Protein AF-A0A8J7QLB1-F1 (afdb_monomer_lite)

pLDDT: mean 82.91, std 15.18, range [48.47, 96.38]

Radius of gyration: 21.07 Å; chains: 1; bounding box: 32×50×68 Å

Secondary structure (DSSP, 8-state):
---S-HHHHHHT---SEEE----SSHHHHHHHHHHHHHHHTTT-EEE-HHHHHHHHHHTTS--SHHHHHHHHHHHHTT-------------

Structure (mmCIF, N/CA/C/O backbone):
data_AF-A0A8J7QLB1-F1
#
_entry.id   AF-A0A8J7QLB1-F1
#
loop_
_atom_site.group_PDB
_atom_site.id
_atom_site.type_symbol
_atom_site.label_atom_id
_atom_site.label_alt_id
_atom_site.label_comp_id
_atom_site.label_asym_id
_atom_site.label_entity_id
_atom_site.label_seq_id
_atom_site.pdbx_PDB_ins_code
_atom_site.Cartn_x
_atom_site.Cartn_y
_atom_site.Cartn_z
_atom_site.occupancy
_atom_site.B_iso_or_equiv
_atom_site.auth_seq_id
_atom_site.auth_comp_id
_atom_site.auth_asym_id
_atom_site.auth_atom_id
_atom_site.pdbx_PDB_model_num
ATOM 1 N N . ASP A 1 1 ? -19.543 9.683 -7.573 1.00 48.47 1 ASP A N 1
ATOM 2 C CA . ASP A 1 1 ? -19.395 11.004 -6.921 1.00 48.47 1 ASP A CA 1
ATOM 3 C C . ASP A 1 1 ? -18.487 10.913 -5.702 1.00 48.47 1 ASP A C 1
ATOM 5 O O . ASP A 1 1 ? -18.938 10.608 -4.605 1.00 48.47 1 ASP A O 1
ATOM 9 N N . GLY A 1 2 ? -17.177 11.085 -5.896 1.00 52.56 2 GLY A N 1
ATOM 10 C CA . GLY A 1 2 ? -16.162 10.955 -4.842 1.00 52.56 2 GLY A CA 1
ATOM 11 C C . GLY A 1 2 ? -16.154 12.138 -3.872 1.00 52.56 2 GLY A C 1
ATOM 12 O O . GLY A 1 2 ? -15.181 12.881 -3.825 1.00 52.56 2 GLY A O 1
ATOM 13 N N . LYS A 1 3 ? -17.245 12.349 -3.133 1.00 62.44 3 LYS A N 1
ATOM 14 C CA . LYS A 1 3 ? -17.319 13.382 -2.094 1.00 62.44 3 LYS A CA 1
ATOM 15 C C . LYS A 1 3 ? -16.739 12.839 -0.783 1.00 62.44 3 LYS A C 1
ATOM 17 O O . LYS A 1 3 ? -17.211 11.819 -0.281 1.00 62.44 3 LYS A O 1
ATOM 22 N N . GLY A 1 4 ? -15.726 13.529 -0.262 1.00 68.00 4 GLY A 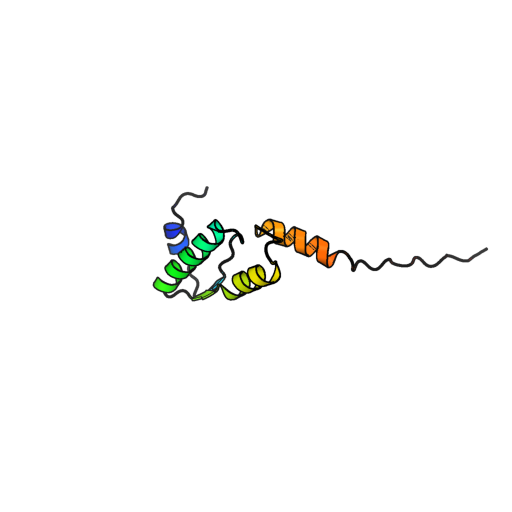N 1
ATOM 23 C CA . GLY A 1 4 ? -15.095 13.277 1.037 1.00 68.00 4 GLY A CA 1
ATOM 24 C C . GLY A 1 4 ? -13.579 13.111 0.948 1.00 68.00 4 GLY A C 1
ATOM 25 O O . GLY A 1 4 ? -13.053 12.609 -0.051 1.00 68.00 4 GLY A O 1
ATOM 26 N N . SER A 1 5 ? -12.867 13.555 1.984 1.00 88.44 5 SER A N 1
ATOM 27 C CA . SER A 1 5 ? -11.414 13.385 2.068 1.00 88.44 5 SER A CA 1
ATOM 28 C C . SER A 1 5 ? -11.036 11.896 2.136 1.00 88.44 5 SER A C 1
ATOM 30 O O . SER A 1 5 ? -11.844 11.037 2.494 1.00 88.44 5 SER A O 1
ATOM 32 N N . LEU A 1 6 ? -9.800 11.546 1.765 1.00 88.06 6 LEU A N 1
ATOM 33 C CA . LEU A 1 6 ? -9.334 10.158 1.873 1.00 88.06 6 LEU A CA 1
ATOM 34 C C . LEU A 1 6 ? -9.513 9.586 3.300 1.00 88.06 6 LEU A C 1
ATOM 36 O O . LEU A 1 6 ? -10.031 8.475 3.394 1.00 88.06 6 LEU A O 1
ATOM 40 N N . PRO A 1 7 ? -9.182 10.308 4.391 1.00 89.88 7 PRO A N 1
ATOM 41 C CA . PRO A 1 7 ? -9.483 9.870 5.757 1.00 89.88 7 PRO A CA 1
ATOM 42 C C . PRO A 1 7 ? -10.950 9.502 5.985 1.00 89.88 7 PRO A C 1
ATOM 44 O O . PRO A 1 7 ? -11.217 8.387 6.414 1.00 89.88 7 PRO A O 1
ATOM 47 N N . GLU A 1 8 ? -11.901 10.360 5.602 1.00 90.94 8 GLU A N 1
ATOM 48 C CA . GLU A 1 8 ? -13.345 10.096 5.765 1.00 90.94 8 GLU A CA 1
ATOM 49 C C . GLU A 1 8 ? -13.801 8.821 5.044 1.00 90.94 8 GLU A C 1
ATOM 51 O O . GLU A 1 8 ? -14.768 8.162 5.432 1.00 90.94 8 GLU A O 1
ATOM 56 N N . ARG A 1 9 ? -13.124 8.463 3.951 1.00 90.00 9 ARG A N 1
ATOM 57 C CA . ARG A 1 9 ? -13.397 7.223 3.220 1.00 90.00 9 ARG A CA 1
ATOM 58 C C . ARG A 1 9 ? -12.775 6.017 3.911 1.00 90.00 9 ARG A C 1
ATOM 60 O O . ARG A 1 9 ? -13.410 4.969 3.961 1.00 90.00 9 ARG A O 1
ATOM 67 N N . LEU A 1 10 ? -11.566 6.166 4.452 1.00 91.62 10 LEU A N 1
ATOM 68 C CA . LEU A 1 10 ? -10.909 5.124 5.241 1.00 91.62 10 LEU A CA 1
ATOM 69 C C . LEU A 1 10 ? -11.648 4.863 6.561 1.00 91.62 10 LEU A C 1
ATOM 71 O O . LEU A 1 10 ? -11.637 3.735 7.044 1.00 91.62 10 LEU A O 1
ATOM 75 N N . GLU A 1 11 ? -12.326 5.863 7.129 1.00 90.56 11 GLU A N 1
ATOM 76 C CA . GLU A 1 11 ? -13.138 5.722 8.347 1.00 90.56 11 GLU A CA 1
ATOM 77 C C . GLU A 1 11 ? -14.233 4.670 8.216 1.00 90.56 11 GLU A C 1
ATOM 79 O O . GLU A 1 11 ? -14.492 3.937 9.168 1.00 90.56 11 GLU A O 1
ATOM 84 N N . LYS A 1 12 ? -14.802 4.555 7.016 1.00 89.44 12 LYS A N 1
ATOM 85 C CA . LYS A 1 12 ? -15.895 3.639 6.681 1.00 89.44 12 LYS A CA 1
ATOM 86 C C . LYS A 1 12 ? -15.430 2.210 6.388 1.00 89.44 12 LYS A C 1
ATOM 88 O O . LYS A 1 12 ? -16.270 1.367 6.089 1.00 89.44 12 LYS A O 1
ATOM 93 N N . LEU A 1 13 ? -14.121 1.941 6.407 1.00 89.38 13 LEU A N 1
ATOM 94 C CA . LEU A 1 13 ? -13.601 0.587 6.227 1.00 89.38 13 LEU A CA 1
ATOM 95 C C . LEU A 1 13 ? -13.868 -0.244 7.482 1.00 89.38 13 LEU A C 1
ATOM 97 O O . LEU A 1 13 ? -13.344 0.065 8.550 1.00 89.38 13 LEU A O 1
ATOM 101 N N . ASP A 1 14 ? -14.639 -1.311 7.303 1.00 90.75 14 ASP A N 1
ATOM 102 C CA . ASP A 1 14 ? -14.875 -2.362 8.290 1.00 90.75 14 ASP A CA 1
ATOM 103 C C . ASP A 1 14 ? -14.137 -3.629 7.840 1.00 90.75 14 ASP A C 1
ATOM 105 O O . ASP A 1 14 ? -14.673 -4.484 7.136 1.00 90.75 14 ASP A O 1
ATOM 109 N N . ALA A 1 15 ? -12.833 -3.666 8.112 1.00 92.44 15 ALA A N 1
ATOM 110 C CA . ALA A 1 15 ? -11.964 -4.777 7.750 1.00 92.44 15 ALA A CA 1
ATOM 111 C C . ALA A 1 15 ? -10.839 -4.916 8.774 1.00 92.44 15 ALA A C 1
ATOM 113 O O . ALA A 1 15 ? -10.220 -3.925 9.154 1.00 92.44 15 ALA A O 1
ATOM 114 N N . GLU A 1 16 ? -10.525 -6.151 9.162 1.00 93.56 16 GLU A N 1
ATOM 115 C CA . GLU A 1 16 ? -9.398 -6.441 10.058 1.00 93.56 16 GLU A CA 1
ATOM 116 C C . GLU A 1 16 ? -8.048 -6.281 9.349 1.00 93.56 16 GLU A C 1
ATOM 118 O O . GLU A 1 16 ? -7.063 -5.878 9.965 1.00 93.56 16 GLU A O 1
ATOM 123 N N . ARG A 1 17 ? -8.007 -6.559 8.038 1.00 95.25 17 ARG A N 1
ATOM 124 C CA . ARG A 1 17 ? -6.807 -6.467 7.203 1.00 95.25 17 ARG A CA 1
ATOM 125 C C . ARG A 1 17 ? -7.105 -5.836 5.851 1.00 95.25 17 ARG A C 1
ATOM 127 O O . ARG A 1 17 ? -8.075 -6.189 5.185 1.00 95.25 17 ARG A O 1
ATOM 134 N N . VAL A 1 18 ? -6.225 -4.939 5.420 1.00 95.94 18 VAL A N 1
ATOM 135 C CA . VAL A 1 18 ? -6.310 -4.216 4.151 1.00 95.94 18 VAL A CA 1
ATOM 136 C C . VAL A 1 18 ? -4.985 -4.315 3.414 1.00 95.94 18 VAL A C 1
ATOM 138 O O . VAL A 1 18 ? -3.937 -3.924 3.919 1.00 95.94 18 VAL A O 1
ATOM 141 N N . LEU A 1 19 ? -5.047 -4.788 2.174 1.00 95.88 19 LEU A N 1
ATOM 142 C CA . LEU A 1 19 ? -3.933 -4.730 1.240 1.00 95.88 19 LEU A CA 1
ATOM 143 C C . LEU A 1 19 ? -3.916 -3.357 0.557 1.00 95.88 19 LEU A C 1
ATOM 145 O O . LEU A 1 19 ? -4.879 -2.980 -0.111 1.00 95.88 19 LEU A O 1
ATOM 149 N N . VAL A 1 20 ? -2.824 -2.607 0.711 1.00 94.94 20 VAL A N 1
ATOM 150 C CA . VAL A 1 20 ? -2.704 -1.259 0.135 1.00 94.94 20 VAL A CA 1
ATOM 151 C C . VAL A 1 20 ? -1.981 -1.333 -1.208 1.00 94.94 20 VAL A C 1
ATOM 153 O O . VAL A 1 20 ? -0.781 -1.608 -1.267 1.00 94.94 20 VAL A O 1
ATOM 156 N N . LEU A 1 21 ? -2.712 -1.052 -2.289 1.00 93.69 21 LEU A N 1
ATOM 157 C CA . LEU A 1 21 ? -2.174 -0.925 -3.644 1.00 93.69 21 LEU A CA 1
ATOM 158 C C . LEU A 1 21 ? -2.364 0.497 -4.155 1.00 93.69 21 LEU A C 1
ATOM 160 O O . LEU A 1 21 ? -3.470 1.029 -4.166 1.00 93.69 21 LEU A O 1
ATOM 164 N N . VAL A 1 22 ? -1.256 1.090 -4.574 1.00 93.25 22 VAL A N 1
ATOM 165 C CA . VAL A 1 22 ? -1.152 2.436 -5.134 1.00 93.25 22 VAL A CA 1
ATOM 166 C C . VAL A 1 22 ? -0.065 2.418 -6.201 1.00 93.25 22 VAL A C 1
ATOM 168 O O . VAL A 1 22 ? 0.710 1.458 -6.280 1.00 93.25 22 VAL A O 1
ATOM 171 N N . ASP A 1 23 ? 0.025 3.489 -6.979 1.00 92.75 23 ASP A N 1
ATOM 172 C CA . ASP A 1 23 ? 1.053 3.627 -8.004 1.00 92.75 23 ASP A CA 1
ATOM 173 C C . ASP A 1 23 ? 2.477 3.543 -7.420 1.00 92.75 23 ASP A C 1
ATOM 175 O O . ASP A 1 23 ? 2.728 3.746 -6.226 1.00 92.75 23 ASP A O 1
ATOM 179 N N . PHE A 1 24 ? 3.435 3.156 -8.259 1.00 91.06 24 PHE A N 1
ATOM 180 C CA . PHE A 1 24 ? 4.818 2.878 -7.860 1.00 91.06 24 PHE A CA 1
ATOM 181 C C . PHE A 1 24 ? 5.718 4.122 -7.876 1.00 91.06 24 PHE A C 1
ATOM 183 O O . PHE A 1 24 ? 6.914 4.028 -7.575 1.00 91.06 24 PHE A O 1
ATOM 190 N N . ASP A 1 25 ? 5.151 5.284 -8.188 1.00 90.19 25 ASP A N 1
ATOM 191 C CA . ASP A 1 25 ? 5.830 6.572 -8.223 1.00 90.19 25 ASP A CA 1
ATOM 192 C C . ASP A 1 25 ? 6.066 7.173 -6.807 1.00 90.19 25 ASP A C 1
ATOM 194 O O . ASP A 1 25 ? 5.694 6.585 -5.776 1.00 90.19 25 ASP A O 1
ATOM 198 N N . PRO A 1 26 ? 6.753 8.328 -6.698 1.00 91.88 26 PRO A N 1
ATOM 199 C CA . PRO A 1 26 ? 6.985 8.974 -5.408 1.00 91.88 26 PRO A CA 1
ATOM 200 C C . PRO A 1 26 ? 5.710 9.415 -4.674 1.00 91.88 26 PRO A C 1
ATOM 202 O O . PRO A 1 26 ? 5.735 9.504 -3.444 1.00 91.88 26 PRO A O 1
ATOM 205 N N . GLU A 1 27 ? 4.625 9.731 -5.384 1.00 93.44 27 GLU A N 1
ATOM 206 C CA . GLU A 1 27 ? 3.337 10.127 -4.801 1.00 93.44 27 GLU A CA 1
ATOM 207 C C . GLU A 1 27 ? 2.612 8.925 -4.210 1.00 93.44 27 GLU A C 1
ATOM 209 O O . GLU A 1 27 ? 2.250 8.950 -3.030 1.00 93.44 27 GLU A O 1
ATOM 214 N N . GLY A 1 28 ? 2.529 7.831 -4.961 1.00 92.94 28 GLY A N 1
ATOM 215 C CA . GLY A 1 28 ? 2.040 6.547 -4.490 1.00 92.94 28 GLY A CA 1
ATOM 216 C C . GLY A 1 28 ? 2.824 6.054 -3.274 1.00 92.94 28 GLY A C 1
ATOM 217 O O . GLY A 1 28 ? 2.232 5.631 -2.285 1.00 92.94 28 GLY A O 1
ATOM 218 N N . GLN A 1 29 ? 4.149 6.228 -3.227 1.00 92.69 29 GLN A N 1
ATOM 219 C CA . GLN A 1 29 ? 4.916 5.882 -2.023 1.00 92.69 29 GLN A CA 1
ATOM 220 C C . GLN A 1 29 ? 4.525 6.713 -0.787 1.00 92.69 29 GLN A C 1
ATOM 222 O O . GLN A 1 29 ? 4.492 6.175 0.326 1.00 92.69 29 GLN A O 1
ATOM 227 N N . ARG A 1 30 ? 4.245 8.012 -0.950 1.00 95.88 30 ARG A N 1
ATOM 228 C CA . ARG A 1 30 ? 3.747 8.854 0.153 1.00 95.88 30 ARG A CA 1
ATOM 229 C C . ARG A 1 30 ? 2.354 8.405 0.584 1.00 95.88 30 ARG A C 1
ATOM 231 O O . ARG A 1 30 ? 2.108 8.275 1.782 1.00 95.88 30 ARG A O 1
ATOM 238 N N . LEU A 1 31 ? 1.492 8.095 -0.379 1.00 95.81 31 LEU A N 1
ATOM 239 C CA . LEU A 1 31 ? 0.133 7.631 -0.139 1.00 95.81 31 LEU A CA 1
ATOM 240 C C . LEU A 1 31 ? 0.099 6.278 0.586 1.00 95.81 31 LEU A C 1
ATOM 242 O O . LEU A 1 31 ? -0.586 6.155 1.596 1.00 95.81 31 LEU A O 1
ATOM 246 N N . ALA A 1 32 ? 0.893 5.295 0.152 1.00 95.25 32 ALA A N 1
ATOM 247 C CA . ALA A 1 32 ? 1.010 3.991 0.808 1.00 95.25 32 ALA A CA 1
ATOM 248 C C . ALA A 1 32 ? 1.405 4.129 2.284 1.00 95.25 32 ALA A C 1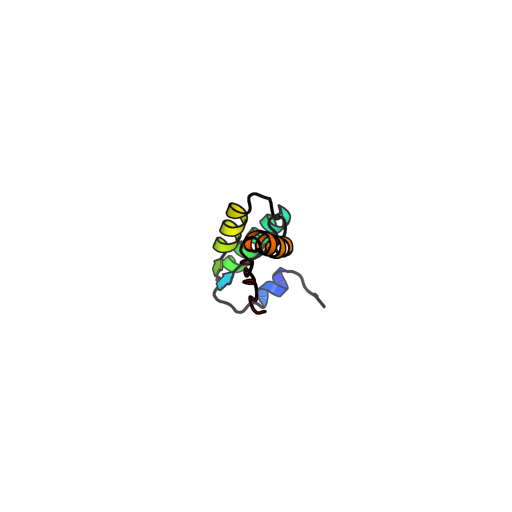
ATOM 250 O O . ALA A 1 32 ? 0.815 3.491 3.155 1.00 95.25 32 ALA A O 1
ATOM 251 N N . ARG A 1 33 ? 2.390 4.992 2.573 1.00 95.12 33 ARG A N 1
ATOM 252 C CA . ARG A 1 33 ? 2.834 5.279 3.945 1.00 95.12 33 ARG A CA 1
ATOM 253 C C . ARG A 1 33 ? 1.731 5.939 4.763 1.00 95.12 33 ARG A C 1
ATOM 255 O O . ARG A 1 33 ? 1.502 5.530 5.896 1.00 95.12 33 ARG A O 1
ATOM 262 N N . PHE A 1 34 ? 1.056 6.933 4.190 1.00 95.75 34 PHE A N 1
ATOM 263 C CA . PHE A 1 34 ? -0.045 7.628 4.847 1.00 95.75 34 PHE A CA 1
ATOM 264 C C . PHE A 1 34 ? -1.189 6.671 5.198 1.00 95.75 34 PHE A C 1
ATOM 266 O O . PHE A 1 34 ? -1.587 6.600 6.357 1.00 95.75 34 PHE A O 1
ATOM 273 N N . VAL A 1 35 ? -1.677 5.901 4.220 1.00 96.12 35 VAL A N 1
ATOM 274 C CA . VAL A 1 35 ? -2.799 4.968 4.398 1.00 96.12 35 VAL A CA 1
ATOM 275 C C . VAL A 1 35 ? -2.440 3.879 5.399 1.00 96.12 35 VAL A C 1
ATOM 277 O O . VAL A 1 35 ? -3.210 3.634 6.322 1.00 96.12 35 VAL A O 1
ATOM 280 N N . SER A 1 36 ? -1.257 3.271 5.268 1.00 95.69 36 SER A N 1
ATOM 281 C CA . SER A 1 36 ? -0.796 2.244 6.205 1.00 95.69 36 SER A CA 1
ATOM 282 C C . SER A 1 36 ? -0.725 2.783 7.632 1.00 95.69 36 SER A C 1
ATOM 284 O O . SER A 1 36 ? -1.313 2.199 8.535 1.00 95.69 36 SER A O 1
ATOM 286 N N . HIS A 1 37 ? -0.110 3.950 7.832 1.00 95.81 37 HIS A N 1
ATOM 287 C CA . HIS A 1 37 ? -0.027 4.559 9.155 1.00 95.81 37 HIS A CA 1
ATOM 288 C C . HIS A 1 37 ? -1.407 4.920 9.727 1.00 95.81 37 HIS A C 1
ATOM 290 O O . HIS A 1 37 ? -1.663 4.702 10.911 1.00 95.81 37 HIS A O 1
ATOM 296 N N . TYR A 1 38 ? -2.302 5.463 8.898 1.00 95.50 38 TYR A N 1
ATOM 297 C CA . TYR A 1 38 ? -3.657 5.824 9.309 1.00 95.50 38 TYR A CA 1
ATOM 298 C C . TYR A 1 38 ? -4.467 4.593 9.743 1.00 95.50 38 TYR A C 1
ATOM 300 O O . TYR A 1 38 ? -5.065 4.603 10.816 1.00 95.50 38 TYR A O 1
ATOM 308 N N . LEU A 1 39 ? -4.448 3.520 8.946 1.00 95.44 39 LEU A N 1
ATOM 309 C CA . LEU A 1 39 ? -5.176 2.280 9.224 1.00 95.44 39 LEU A CA 1
ATOM 310 C C . LEU A 1 39 ? -4.616 1.536 10.443 1.00 95.44 39 LEU A C 1
ATOM 312 O O . LEU A 1 39 ? -5.382 1.151 11.324 1.00 95.44 39 LEU A O 1
ATOM 316 N N . THR A 1 40 ? -3.290 1.427 10.569 1.00 94.44 40 THR A N 1
ATOM 317 C CA . THR A 1 40 ? -2.662 0.771 11.726 1.00 94.44 40 THR A CA 1
ATOM 318 C C . THR A 1 40 ? -2.98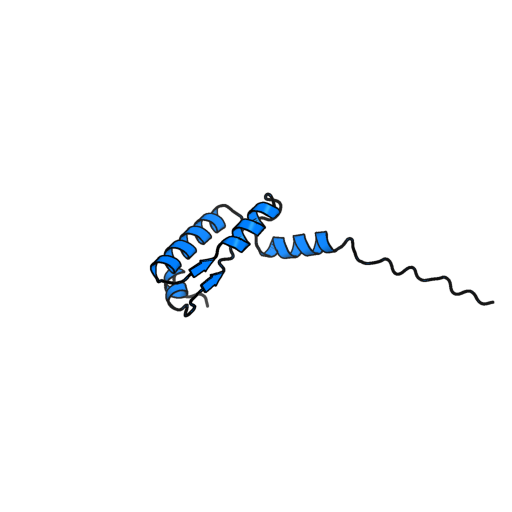0 1.485 13.038 1.00 94.44 40 THR A C 1
ATOM 320 O O . THR A 1 40 ? -3.248 0.826 14.040 1.00 94.44 40 THR A O 1
ATOM 323 N N . ARG A 1 41 ? -3.047 2.825 13.051 1.00 94.69 41 ARG A N 1
ATOM 324 C CA . ARG A 1 41 ? -3.474 3.574 14.250 1.00 94.6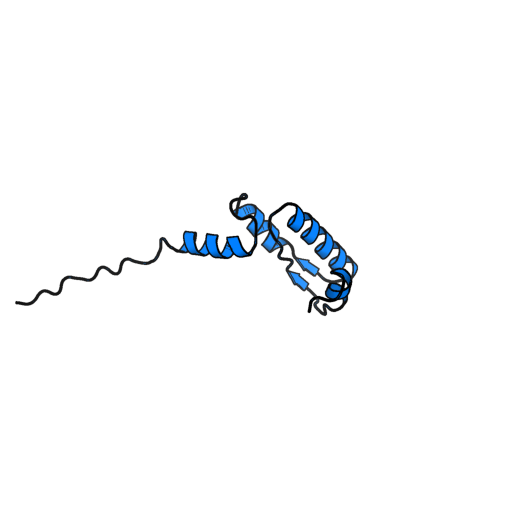9 41 ARG A CA 1
ATOM 325 C C . ARG A 1 41 ? -4.930 3.329 14.649 1.00 94.69 41 ARG A C 1
ATOM 327 O O . ARG A 1 41 ? -5.300 3.655 15.772 1.00 94.69 41 ARG A O 1
ATOM 334 N N . ARG A 1 42 ? -5.737 2.750 13.762 1.00 93.25 42 ARG A N 1
ATOM 335 C CA . ARG A 1 42 ? -7.127 2.361 14.021 1.00 93.25 42 ARG A CA 1
ATOM 336 C C . ARG A 1 42 ? -7.290 0.867 14.317 1.00 93.25 42 ARG A C 1
ATOM 338 O O . ARG A 1 42 ? -8.418 0.410 14.428 1.00 93.25 42 ARG A O 1
ATOM 345 N N . GLY A 1 43 ? -6.194 0.116 14.445 1.00 94.31 43 GLY A N 1
ATOM 346 C CA . GLY A 1 43 ? -6.234 -1.324 14.713 1.00 94.31 43 GLY A CA 1
ATOM 347 C C . GLY A 1 43 ? -6.455 -2.197 13.475 1.00 94.31 43 GLY A C 1
ATOM 348 O O . GLY A 1 43 ? -6.694 -3.388 13.625 1.00 94.31 43 GLY A O 1
ATOM 349 N N . VAL A 1 44 ? -6.354 -1.632 12.268 1.00 96.19 44 VAL A N 1
ATOM 350 C CA . VAL A 1 44 ? -6.453 -2.381 11.007 1.00 96.19 44 VAL A CA 1
ATOM 351 C C . VAL A 1 44 ? -5.055 -2.800 10.542 1.00 96.19 44 VAL A C 1
ATOM 353 O O . VAL A 1 44 ? -4.150 -1.964 10.448 1.00 96.19 44 VAL A O 1
ATOM 356 N N . ASP A 1 45 ? -4.876 -4.079 10.208 1.00 96.00 45 ASP A N 1
ATOM 357 C CA . ASP A 1 45 ? -3.639 -4.603 9.621 1.00 96.00 45 ASP A CA 1
ATOM 358 C C . ASP A 1 45 ? -3.486 -4.100 8.178 1.00 96.00 45 ASP A C 1
ATOM 360 O O . ASP A 1 45 ? -4.178 -4.541 7.261 1.00 96.00 45 ASP A O 1
ATOM 364 N N . ALA A 1 46 ? -2.593 -3.134 7.970 1.00 96.38 46 ALA A N 1
ATOM 365 C CA . ALA A 1 46 ? -2.330 -2.564 6.657 1.00 96.38 46 ALA A CA 1
ATOM 366 C C . ALA A 1 46 ? -1.118 -3.239 6.003 1.00 96.38 46 ALA A C 1
ATOM 368 O O . ALA A 1 46 ? 0.037 -2.903 6.285 1.00 96.38 46 ALA A O 1
ATOM 369 N N . ASP A 1 47 ? -1.390 -4.153 5.076 1.00 95.56 47 ASP A N 1
ATOM 370 C CA . ASP A 1 47 ? -0.387 -4.962 4.402 1.00 95.56 47 ASP A CA 1
ATOM 371 C C . ASP A 1 47 ? 0.189 -4.254 3.165 1.00 95.56 47 ASP A C 1
ATOM 373 O O . ASP A 1 47 ? -0.507 -3.947 2.192 1.00 95.56 47 ASP A O 1
ATOM 377 N N . LEU A 1 48 ? 1.505 -4.033 3.203 1.00 95.94 48 LEU A N 1
ATOM 378 C CA . LEU A 1 48 ? 2.307 -3.465 2.116 1.00 95.94 48 LEU A CA 1
ATOM 379 C C . LEU A 1 48 ? 3.240 -4.488 1.451 1.00 95.94 48 LEU A C 1
ATOM 381 O O . LEU A 1 48 ? 4.023 -4.114 0.576 1.00 95.94 48 LEU A O 1
ATOM 385 N N . SER A 1 49 ? 3.220 -5.754 1.870 1.00 95.38 49 SER A N 1
ATOM 386 C CA . SER A 1 49 ? 4.148 -6.794 1.409 1.00 95.38 49 SER A CA 1
ATOM 387 C C . SER A 1 49 ? 4.063 -7.009 -0.103 1.00 95.38 49 SER A C 1
ATOM 389 O O . SER A 1 49 ? 5.087 -6.948 -0.785 1.00 95.38 49 SER A O 1
ATOM 391 N N . VAL A 1 50 ? 2.849 -7.145 -0.644 1.00 92.62 50 VAL A N 1
ATOM 392 C CA . VAL A 1 50 ? 2.612 -7.313 -2.085 1.00 92.62 50 VAL A CA 1
ATOM 393 C C . VAL A 1 50 ? 3.069 -6.084 -2.864 1.00 92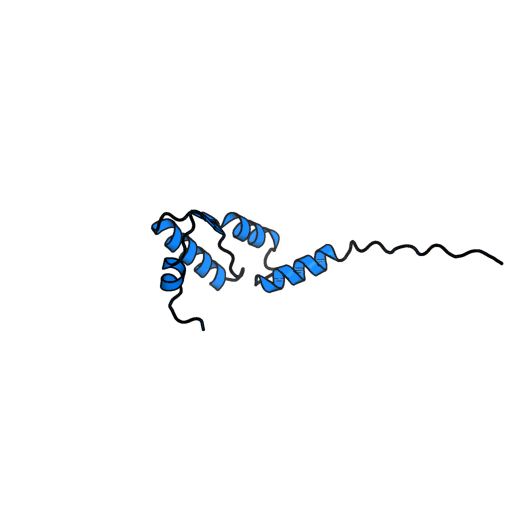.62 50 VAL A C 1
ATOM 395 O O . VAL A 1 50 ? 3.794 -6.221 -3.845 1.00 92.62 50 VAL A O 1
ATOM 398 N N . TRP A 1 51 ? 2.723 -4.877 -2.409 1.00 94.06 51 TRP A N 1
ATOM 399 C CA . TRP A 1 51 ? 3.147 -3.639 -3.068 1.00 94.06 51 TRP A CA 1
ATOM 400 C C . TRP A 1 51 ? 4.676 -3.488 -3.090 1.00 94.06 51 TRP A C 1
ATOM 402 O O . TRP A 1 51 ? 5.248 -3.150 -4.126 1.00 94.06 51 TRP A O 1
ATOM 412 N N . ARG A 1 52 ? 5.362 -3.796 -1.979 1.00 92.38 52 ARG A N 1
ATOM 413 C CA . ARG A 1 52 ? 6.837 -3.790 -1.906 1.00 92.38 52 ARG A CA 1
ATOM 414 C C . ARG A 1 52 ? 7.454 -4.840 -2.825 1.00 92.38 52 ARG A C 1
ATOM 416 O O . ARG A 1 52 ? 8.430 -4.532 -3.504 1.00 92.38 52 ARG A O 1
ATOM 423 N N . GLY A 1 53 ? 6.880 -6.042 -2.862 1.00 92.94 53 GLY A N 1
ATOM 424 C CA . GLY A 1 53 ? 7.307 -7.114 -3.759 1.00 92.94 53 GLY A CA 1
ATOM 425 C C . GLY A 1 53 ? 7.194 -6.695 -5.221 1.00 92.94 53 GLY A C 1
ATOM 426 O O . GLY A 1 53 ? 8.182 -6.739 -5.948 1.00 92.94 53 GLY A O 1
ATOM 427 N N . LEU A 1 54 ? 6.030 -6.177 -5.626 1.00 90.62 54 LEU A N 1
ATOM 428 C CA . LEU A 1 54 ? 5.810 -5.652 -6.975 1.00 90.62 54 LEU A CA 1
ATOM 429 C C . LEU A 1 54 ? 6.800 -4.532 -7.307 1.00 90.62 54 LEU A C 1
ATOM 431 O O . LEU A 1 54 ? 7.488 -4.612 -8.321 1.00 90.62 54 LEU A O 1
ATOM 435 N N . LYS A 1 55 ? 6.955 -3.536 -6.428 1.00 88.19 55 LYS A N 1
ATOM 436 C CA . LYS A 1 55 ? 7.914 -2.441 -6.629 1.00 88.19 55 LYS A CA 1
ATOM 437 C C . LYS A 1 55 ? 9.351 -2.947 -6.805 1.00 88.19 55 LYS A C 1
ATOM 439 O O . LYS A 1 55 ? 10.070 -2.440 -7.662 1.00 88.19 55 LYS A O 1
ATOM 444 N N . SER A 1 56 ? 9.758 -3.948 -6.024 1.00 90.06 56 SER A N 1
ATOM 445 C CA . SER A 1 56 ? 11.085 -4.563 -6.126 1.00 90.06 56 SER A CA 1
ATOM 446 C C . SER A 1 56 ? 11.270 -5.341 -7.428 1.00 90.06 56 SER A C 1
ATOM 448 O O . SER A 1 56 ? 12.348 -5.293 -8.010 1.00 90.06 56 SER A O 1
ATOM 450 N N . CYS A 1 57 ? 10.246 -6.066 -7.885 1.00 88.00 57 CYS A N 1
ATOM 451 C CA . CYS A 1 57 ? 10.323 -6.872 -9.103 1.00 88.00 57 CYS A CA 1
ATOM 452 C C . CYS A 1 57 ? 10.305 -6.023 -10.377 1.00 88.00 57 CYS A C 1
ATOM 454 O O . CYS A 1 57 ? 10.929 -6.400 -11.363 1.00 88.00 57 CYS A O 1
ATOM 456 N N . LEU A 1 58 ? 9.574 -4.906 -10.371 1.00 84.94 58 LEU A N 1
ATOM 457 C CA . LEU A 1 58 ? 9.349 -4.097 -11.568 1.00 84.94 58 LEU A CA 1
ATOM 458 C C . LEU A 1 58 ? 10.492 -3.120 -11.857 1.00 84.94 58 LEU A C 1
ATOM 460 O O . LEU A 1 58 ? 10.529 -2.570 -12.948 1.00 84.94 58 LEU A O 1
ATOM 464 N N . GLY A 1 59 ? 11.404 -2.865 -10.909 1.00 73.94 59 GL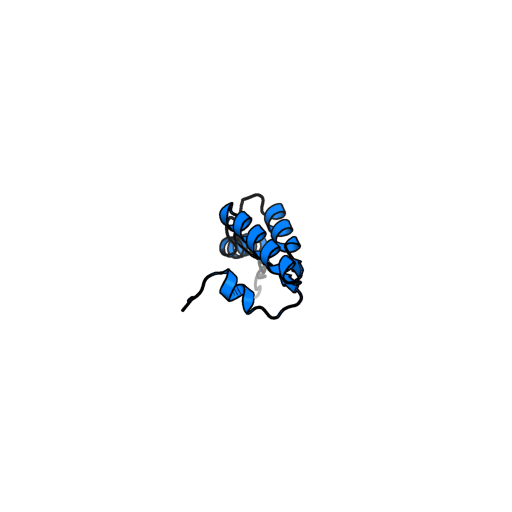Y A N 1
ATOM 465 C CA . GLY A 1 59 ? 12.643 -2.110 -11.159 1.00 73.94 59 GLY A CA 1
ATOM 466 C C . GLY A 1 59 ? 12.469 -0.688 -11.719 1.00 73.94 59 GLY A C 1
ATOM 467 O O . GLY A 1 59 ? 13.431 -0.110 -12.212 1.00 73.94 59 GLY A O 1
ATOM 468 N N . GLY A 1 60 ? 11.259 -0.117 -11.666 1.00 78.44 60 GLY A N 1
ATOM 469 C CA . GLY A 1 60 ? 10.918 1.166 -12.295 1.00 78.44 60 GLY A CA 1
ATOM 470 C C . GLY A 1 60 ? 10.399 1.078 -13.739 1.00 78.44 60 GLY A C 1
ATOM 471 O O . GLY A 1 60 ? 10.056 2.111 -14.309 1.00 78.44 60 GLY A O 1
ATOM 472 N N . GLU A 1 61 ? 10.280 -0.122 -14.320 1.00 81.69 61 GLU A N 1
ATOM 473 C CA . GLU A 1 61 ? 9.695 -0.363 -15.655 1.00 81.69 61 GLU A CA 1
ATOM 474 C C . GLU A 1 61 ? 8.192 -0.044 -15.709 1.00 81.69 61 GLU A C 1
ATOM 476 O O . GLU A 1 61 ? 7.630 0.190 -16.779 1.00 81.69 61 GLU A O 1
ATOM 481 N N . VAL A 1 62 ? 7.538 -0.032 -14.547 1.00 84.56 62 VAL A N 1
ATOM 482 C CA . VAL A 1 62 ? 6.109 0.232 -14.386 1.00 84.56 62 VAL A CA 1
ATOM 483 C C . VAL A 1 62 ? 5.924 1.313 -13.327 1.00 84.56 62 VAL A C 1
ATOM 485 O O . VAL A 1 62 ? 6.397 1.166 -12.199 1.00 84.56 62 VAL A O 1
ATOM 488 N N . ARG A 1 63 ? 5.245 2.403 -13.701 1.00 83.88 63 ARG A N 1
ATOM 489 C CA . ARG A 1 63 ? 4.987 3.550 -12.817 1.00 83.88 63 ARG A CA 1
ATOM 490 C C . ARG A 1 63 ? 3.662 3.455 -12.075 1.00 83.88 63 ARG A C 1
ATOM 492 O O . ARG A 1 63 ? 3.596 3.895 -10.936 1.00 83.88 63 ARG A O 1
ATOM 499 N N . ASP A 1 64 ? 2.655 2.847 -12.682 1.00 83.56 64 ASP A N 1
ATOM 500 C CA . ASP A 1 64 ? 1.281 2.809 -12.184 1.00 83.56 64 ASP A CA 1
ATOM 501 C C . ASP A 1 64 ? 0.700 1.387 -12.234 1.00 83.56 64 ASP A C 1
ATOM 503 O O . ASP A 1 64 ? 1.233 0.477 -12.882 1.00 83.56 64 ASP A O 1
ATOM 507 N N . VAL A 1 65 ? -0.384 1.168 -11.489 1.00 80.31 65 VAL A N 1
ATOM 508 C CA . VAL A 1 65 ? -1.037 -0.150 -11.408 1.00 80.31 65 VAL A CA 1
ATOM 509 C C . VAL A 1 65 ? -1.646 -0.564 -12.755 1.00 80.31 65 VAL A C 1
ATOM 511 O O . VAL A 1 65 ? -1.667 -1.748 -13.088 1.00 80.31 65 VAL A O 1
ATOM 514 N N . GLU A 1 66 ? -2.094 0.386 -13.574 1.00 79.56 66 GLU A N 1
ATOM 515 C CA . GLU A 1 66 ? -2.628 0.105 -14.912 1.00 79.56 66 GLU A CA 1
ATOM 516 C C . GLU A 1 66 ? -1.535 -0.414 -15.867 1.00 79.56 66 GLU A C 1
ATOM 518 O O . GLU A 1 66 ? -1.705 -1.407 -16.583 1.00 79.56 66 GLU A O 1
ATOM 523 N N . GLY A 1 67 ? -0.351 0.191 -15.810 1.00 82.94 67 GLY A N 1
ATOM 524 C CA . GLY A 1 67 ? 0.841 -0.207 -16.540 1.00 82.94 67 GLY A CA 1
ATOM 525 C C . GLY A 1 67 ? 1.335 -1.598 -16.158 1.00 82.94 67 GLY A C 1
ATOM 526 O O . GLY A 1 67 ? 1.901 -2.289 -17.010 1.00 82.94 67 GLY A O 1
ATOM 527 N N . LEU A 1 68 ? 1.063 -2.057 -14.929 1.00 87.06 68 LEU A N 1
ATOM 528 C CA . LEU A 1 68 ? 1.371 -3.421 -14.495 1.00 87.06 68 LEU A CA 1
ATOM 529 C C . LEU A 1 68 ? 0.601 -4.459 -15.317 1.00 87.06 68 LEU A C 1
ATOM 531 O O . LEU A 1 68 ? 1.192 -5.443 -15.759 1.00 87.06 68 LEU A O 1
ATOM 535 N N . ALA A 1 69 ? -0.689 -4.235 -15.580 1.00 84.75 69 ALA A N 1
ATOM 536 C CA . ALA A 1 69 ? -1.491 -5.157 -16.385 1.00 84.75 69 ALA A CA 1
ATOM 537 C C . ALA A 1 69 ? -0.927 -5.285 -17.809 1.00 84.75 69 ALA A C 1
ATOM 539 O O . ALA A 1 69 ? -0.714 -6.391 -18.313 1.00 84.75 69 ALA A O 1
ATOM 540 N N . ASN A 1 70 ? -0.587 -4.149 -18.423 1.00 84.56 70 ASN A N 1
ATOM 541 C CA . ASN A 1 70 ? 0.032 -4.106 -19.746 1.00 84.56 70 ASN A CA 1
ATOM 542 C C . ASN A 1 70 ? 1.419 -4.768 -19.764 1.00 84.56 70 ASN A C 1
ATOM 544 O O . ASN A 1 70 ? 1.765 -5.479 -20.710 1.00 84.56 70 ASN A O 1
ATOM 548 N N . TYR A 1 71 ? 2.214 -4.559 -18.715 1.00 84.81 71 TYR A N 1
ATOM 549 C CA . TYR A 1 71 ? 3.519 -5.189 -18.548 1.00 84.81 71 TYR A CA 1
ATOM 550 C C . TYR A 1 71 ? 3.418 -6.715 -18.484 1.00 84.81 71 TYR A C 1
ATOM 552 O O . TYR A 1 71 ? 4.108 -7.420 -19.227 1.00 84.81 71 TYR A O 1
ATOM 560 N N . LEU A 1 72 ? 2.513 -7.225 -17.647 1.00 85.75 72 LEU A N 1
ATOM 561 C CA . LEU A 1 72 ? 2.261 -8.655 -17.507 1.00 85.75 72 LEU A CA 1
ATOM 562 C C . LEU A 1 72 ? 1.740 -9.254 -18.814 1.00 85.75 72 LEU A C 1
ATOM 564 O O . LEU A 1 72 ? 2.251 -10.281 -19.247 1.00 85.75 72 LEU A O 1
ATOM 568 N N . ALA A 1 73 ? 0.811 -8.588 -19.506 1.00 83.62 73 ALA A N 1
ATOM 569 C CA . ALA A 1 73 ? 0.292 -9.059 -20.790 1.00 83.62 73 ALA A CA 1
ATOM 570 C C . ALA A 1 73 ? 1.397 -9.216 -21.851 1.00 83.62 73 ALA A C 1
ATOM 572 O O . ALA A 1 73 ? 1.437 -10.225 -22.561 1.00 83.62 73 ALA A O 1
ATOM 573 N N . ARG A 1 74 ? 2.337 -8.260 -21.926 1.00 81.62 74 ARG A N 1
ATOM 574 C CA . ARG A 1 74 ? 3.510 -8.362 -22.811 1.00 81.62 74 ARG A CA 1
ATOM 575 C C . ARG A 1 74 ? 4.425 -9.519 -22.412 1.00 81.62 74 ARG A C 1
ATOM 577 O O . ARG A 1 74 ? 4.854 -10.282 -23.274 1.00 81.62 74 ARG A O 1
ATOM 584 N N . ARG A 1 75 ? 4.706 -9.677 -21.117 1.00 75.50 75 ARG A N 1
ATOM 585 C CA . ARG A 1 75 ? 5.651 -10.684 -20.609 1.00 75.50 75 ARG A CA 1
ATOM 586 C C . ARG A 1 75 ? 5.098 -12.111 -20.675 1.00 75.50 75 ARG A C 1
ATOM 588 O O . ARG A 1 75 ? 5.833 -13.041 -20.991 1.00 75.50 75 ARG A O 1
ATOM 595 N N . SER A 1 76 ? 3.796 -12.287 -20.469 1.00 75.12 76 SER A N 1
ATOM 596 C CA . SER A 1 76 ? 3.086 -13.561 -20.645 1.00 75.12 76 SER A CA 1
ATOM 597 C C . SER A 1 76 ? 2.841 -13.910 -22.127 1.00 75.12 76 SER A C 1
ATOM 599 O O . SER A 1 76 ? 2.488 -15.044 -22.455 1.00 75.12 76 SER A O 1
ATOM 601 N N . GLY A 1 77 ? 3.055 -12.954 -23.039 1.00 60.56 77 GLY A N 1
ATOM 602 C CA . GLY A 1 77 ? 2.734 -13.016 -24.468 1.00 60.56 77 GLY A CA 1
ATOM 603 C C . GLY A 1 77 ? 3.775 -13.647 -25.401 1.00 60.56 77 GLY A C 1
ATOM 604 O O . GLY A 1 77 ? 3.546 -13.660 -26.605 1.00 60.56 77 GLY A O 1
ATOM 605 N N . GLY A 1 78 ? 4.873 -14.217 -24.891 1.00 52.25 78 GLY A N 1
ATOM 606 C CA . GLY A 1 78 ? 5.782 -15.083 -25.667 1.00 52.25 78 GLY A CA 1
ATOM 607 C C . GLY A 1 78 ? 5.398 -16.572 -25.663 1.00 52.25 78 GLY A C 1
ATOM 608 O O . GLY A 1 78 ? 5.957 -17.359 -26.422 1.00 52.25 78 GLY A O 1
ATOM 609 N N . ALA A 1 79 ? 4.432 -16.975 -24.831 1.00 54.72 79 ALA A N 1
ATOM 610 C CA . ALA A 1 79 ? 4.056 -18.378 -24.628 1.00 54.72 79 ALA A CA 1
ATOM 611 C C . ALA A 1 79 ? 2.736 -18.777 -25.311 1.00 54.72 79 ALA A C 1
ATOM 613 O O . ALA A 1 79 ? 2.143 -19.804 -24.976 1.00 54.72 79 ALA A O 1
ATOM 614 N N . ARG A 1 80 ? 2.262 -18.019 -26.311 1.00 56.50 80 ARG A N 1
ATOM 615 C CA . ARG A 1 80 ? 1.247 -18.556 -27.228 1.00 56.50 80 ARG A CA 1
ATOM 616 C C . ARG A 1 80 ? 1.945 -19.511 -28.185 1.00 56.50 80 ARG A C 1
ATOM 618 O O . ARG A 1 80 ? 2.511 -19.102 -29.194 1.00 56.50 80 ARG A O 1
ATOM 625 N N . ARG A 1 81 ? 1.917 -20.797 -27.816 1.00 54.75 81 ARG A N 1
ATOM 626 C CA . ARG A 1 81 ? 2.193 -21.943 -28.689 1.00 54.75 81 ARG A CA 1
ATOM 627 C C . ARG A 1 81 ? 1.735 -21.614 -30.110 1.00 54.75 81 ARG A C 1
ATOM 629 O O . ARG A 1 81 ? 0.538 -21.496 -30.360 1.00 54.75 81 ARG A O 1
ATOM 636 N N . ARG A 1 82 ? 2.683 -21.511 -31.044 1.00 51.22 82 ARG A N 1
ATOM 637 C CA . ARG A 1 82 ? 2.380 -21.705 -32.461 1.00 51.22 82 ARG A CA 1
ATOM 638 C C . ARG A 1 82 ? 1.796 -23.110 -32.562 1.00 51.22 82 ARG A C 1
ATOM 640 O O . ARG A 1 82 ? 2.538 -24.086 -32.460 1.00 51.22 82 ARG A O 1
ATOM 647 N N . SER A 1 83 ? 0.476 -23.233 -32.696 1.00 53.97 83 SER A N 1
ATOM 648 C CA . SER A 1 83 ? -0.103 -24.489 -33.150 1.00 53.97 83 SER A CA 1
ATOM 649 C C . SER A 1 83 ? 0.439 -24.702 -34.555 1.00 53.97 83 SER A C 1
ATOM 651 O O . SER A 1 83 ? 0.076 -24.005 -35.501 1.00 53.97 83 SER A O 1
ATOM 653 N N . ARG A 1 84 ? 1.392 -25.618 -34.661 1.00 52.19 84 ARG A N 1
ATOM 654 C CA . ARG A 1 84 ? 1.897 -26.132 -35.920 1.00 52.19 84 ARG A CA 1
ATOM 655 C C . ARG A 1 84 ? 0.707 -26.824 -36.589 1.00 52.19 84 ARG A C 1
ATOM 657 O O . ARG A 1 84 ? 0.349 -27.930 -36.199 1.00 52.19 84 ARG A O 1
ATOM 664 N N . ALA A 1 85 ? 0.040 -26.140 -37.516 1.00 55.81 85 ALA A N 1
ATOM 665 C CA . ALA A 1 85 ? -0.914 -26.789 -38.400 1.00 55.81 85 ALA A CA 1
ATOM 666 C C . ALA A 1 85 ? -0.114 -27.801 -39.231 1.00 55.81 85 ALA A C 1
ATOM 668 O O . ALA A 1 85 ? 0.783 -27.424 -39.986 1.00 55.81 85 ALA A O 1
ATOM 669 N N . ALA A 1 86 ? -0.358 -29.088 -38.994 1.00 59.62 86 ALA A N 1
ATOM 670 C CA . ALA A 1 86 ? 0.205 -30.165 -39.793 1.00 59.62 86 ALA A CA 1
ATOM 671 C C . ALA A 1 86 ? -0.341 -30.079 -41.233 1.00 59.62 86 ALA A C 1
ATOM 673 O O . ALA A 1 86 ? -1.500 -29.691 -41.417 1.00 59.62 86 ALA A O 1
ATOM 674 N N . PRO A 1 87 ? 0.460 -30.426 -42.254 1.00 58.47 87 PRO A N 1
ATOM 675 C CA . PRO A 1 87 ? -0.004 -30.421 -43.632 1.00 58.47 87 PRO A CA 1
ATOM 676 C C . PRO A 1 87 ? -1.058 -31.515 -43.815 1.00 58.47 87 PRO A C 1
ATOM 678 O O . PRO A 1 87 ? -0.849 -32.664 -43.424 1.00 58.47 87 PRO A O 1
ATOM 681 N N . ARG A 1 88 ? -2.195 -31.167 -44.423 1.00 52.84 88 ARG A N 1
ATOM 682 C CA . ARG A 1 88 ? -3.123 -32.169 -44.948 1.00 52.84 88 ARG A CA 1
ATOM 683 C C . ARG A 1 88 ? -2.494 -32.765 -46.205 1.00 52.84 88 ARG A C 1
ATOM 685 O O . ARG A 1 88 ? -2.472 -32.117 -47.245 1.00 52.84 88 ARG A O 1
ATOM 692 N N . ALA A 1 89 ? -1.962 -33.974 -46.083 1.00 55.47 89 ALA A N 1
ATOM 693 C CA . ALA A 1 89 ? -1.745 -34.851 -47.223 1.00 55.47 89 ALA A CA 1
ATOM 694 C C . ALA A 1 89 ? -3.090 -35.485 -47.596 1.00 55.47 89 ALA A C 1
ATOM 696 O O . ALA A 1 89 ? -3.768 -35.976 -46.698 1.00 55.47 89 ALA A O 1
ATOM 697 N N . SER A 1 90 ? -3.457 -35.414 -48.879 1.00 51.94 90 SER A N 1
ATOM 698 C CA . SER A 1 90 ? -4.269 -36.392 -49.624 1.00 51.94 90 SER A CA 1
ATOM 699 C C . SER A 1 90 ? -4.577 -35.829 -51.017 1.00 51.94 90 SER A C 1
ATOM 701 O O . SER A 1 90 ? -5.493 -35.020 -51.159 1.00 51.94 90 SER A O 1
ATOM 703 N N . GLN A 1 91 ? -3.817 -36.270 -52.020 1.00 50.50 91 GLN A N 1
ATOM 704 C CA . GLN A 1 91 ? -4.331 -36.687 -53.330 1.00 50.50 91 GLN A CA 1
ATOM 705 C C . GLN A 1 91 ? -3.566 -37.943 -53.732 1.00 50.50 91 GLN A C 1
ATOM 707 O O . GLN A 1 91 ? -2.341 -37.966 -53.467 1.00 50.50 91 GLN A O 1
#

Foldseek 3Di:
DPPDDPLVVLVPDPAQEDEDDWWLDPVRVVVLVVSCVSQVVVNHHYDCPVVVVCSVVCVPVGGTPVVVVVVVCVVVPVPPDPPPPDDDDDD

Sequence (91 aa):
DGKGSLPERLEKLDAERVLVLVDFDPEGQRLARFVSHYLTRRGVDADLSVWRGLKSCLGGEVRDVEGLANYLARRSGGARRRSRAAPRASQ